Protein AF-A0A832TQK6-F1 (afdb_monomer_lite)

InterPro domains:
  IPR054264 PolB1 binding protein 2 [PF22511] (10-71)

Foldseek 3Di:
DDDPPDPQDPVLLVVLLVVCVVPQKDFPVVSVVVSVVVPRPCSVVSLVVCVVVQQWDDDDRMIGGDDDPPD

Secondary structure (DSSP, 8-state):
---------HHHHHHHHHHHHHHSEEEHHHHHHHHHHTT-S-HHHHHHHHHHTTSEEE-SSEEEEPPPP--

Organism: NCBI:txid111955

pLDDT: mean 90.25, std 16.49, range [38.59, 98.69]

Sequence (71 aa):
MKKVILVVSQEEIEKAEKYFKNVISVGEIIALRELKAIGINNPEEVISKLMEMGVIEKGEGCYNLVRKRSE

Structure (mmCIF, N/CA/C/O backbone):
data_AF-A0A832TQK6-F1
#
_entry.id   AF-A0A832TQK6-F1
#
loop_
_atom_site.group_PDB
_atom_site.id
_atom_site.type_symbol
_atom_site.label_atom_id
_atom_site.label_alt_id
_atom_site.label_comp_id
_atom_site.label_asym_id
_atom_site.label_entity_id
_atom_site.label_seq_id
_atom_site.pdbx_PDB_ins_code
_atom_site.Cartn_x
_atom_site.Cartn_y
_atom_site.Cartn_z
_atom_site.occupancy
_atom_site.B_iso_or_equiv
_atom_site.auth_seq_id
_atom_site.auth_comp_id
_atom_site.auth_asym_id
_atom_site.auth_atom_id
_atom_site.pdbx_PDB_model_num
ATOM 1 N N . MET A 1 1 ? -23.257 -14.342 -5.581 1.00 39.97 1 MET A N 1
ATOM 2 C CA . MET A 1 1 ? -22.092 -14.301 -4.669 1.00 39.97 1 MET A CA 1
ATOM 3 C C . MET A 1 1 ? -22.133 -12.972 -3.929 1.00 39.97 1 MET A C 1
ATOM 5 O O . MET A 1 1 ? -22.127 -11.943 -4.590 1.00 39.97 1 MET A O 1
ATOM 9 N N . LYS A 1 2 ? -22.301 -12.966 -2.600 1.00 38.59 2 LYS A N 1
ATOM 10 C CA . LYS A 1 2 ? -22.295 -11.718 -1.819 1.00 38.59 2 LYS A CA 1
ATOM 11 C C . LYS A 1 2 ? -20.848 -11.228 -1.742 1.00 38.59 2 LYS A C 1
ATOM 13 O O . LYS A 1 2 ? -20.009 -11.940 -1.201 1.00 38.59 2 LYS A O 1
ATOM 18 N N . LYS A 1 3 ? -20.555 -10.061 -2.322 1.00 47.12 3 LYS A N 1
ATOM 19 C CA . LYS A 1 3 ? -19.264 -9.383 -2.163 1.00 47.12 3 LYS A CA 1
ATOM 20 C C . LYS A 1 3 ? -19.167 -9.011 -0.682 1.00 47.12 3 LYS A C 1
ATOM 22 O O . LYS A 1 3 ? -19.941 -8.179 -0.216 1.00 47.12 3 LYS A O 1
ATOM 27 N N . VAL A 1 4 ? -18.327 -9.711 0.075 1.00 46.75 4 VAL A N 1
ATOM 28 C CA . VAL A 1 4 ? -18.026 -9.322 1.453 1.00 46.75 4 VAL A CA 1
ATOM 29 C C . VAL A 1 4 ? -17.281 -7.999 1.340 1.00 46.75 4 VAL A C 1
ATOM 31 O O . VAL A 1 4 ? -16.190 -7.952 0.783 1.00 46.75 4 VAL A O 1
ATOM 34 N N . ILE A 1 5 ? -17.915 -6.907 1.762 1.00 55.00 5 ILE A N 1
ATOM 35 C CA . ILE A 1 5 ? -17.240 -5.619 1.898 1.00 55.00 5 ILE A CA 1
ATOM 36 C C . ILE A 1 5 ? -16.463 -5.724 3.207 1.00 55.00 5 ILE A C 1
ATOM 38 O O . ILE A 1 5 ? -17.017 -5.481 4.278 1.00 55.00 5 ILE A O 1
ATOM 42 N N . LEU A 1 6 ? -15.215 -6.179 3.134 1.00 59.81 6 LEU A N 1
ATOM 43 C CA . LEU A 1 6 ? -14.280 -6.002 4.235 1.00 59.81 6 LEU A CA 1
ATOM 44 C C . LEU A 1 6 ? -13.951 -4.511 4.298 1.00 59.81 6 LEU A C 1
ATOM 46 O O . LEU A 1 6 ? -13.511 -3.896 3.326 1.00 59.81 6 LEU A O 1
ATOM 50 N N . VAL A 1 7 ? -14.288 -3.901 5.430 1.00 76.06 7 VAL A N 1
ATOM 51 C CA . VAL A 1 7 ? -14.012 -2.491 5.682 1.00 76.06 7 VAL A CA 1
ATOM 52 C C . VAL A 1 7 ? -12.531 -2.389 6.024 1.00 76.06 7 VAL A C 1
ATOM 54 O O . VAL A 1 7 ? -12.127 -2.766 7.120 1.00 76.06 7 VAL A O 1
ATOM 57 N N . VAL A 1 8 ? -11.724 -1.911 5.075 1.00 86.19 8 VAL A N 1
ATOM 58 C CA . VAL A 1 8 ? -10.315 -1.586 5.327 1.00 86.19 8 VAL A CA 1
ATOM 59 C C . VAL A 1 8 ? -10.255 -0.456 6.355 1.00 86.19 8 VAL A C 1
ATOM 61 O O . VAL A 1 8 ? -10.968 0.543 6.221 1.00 86.19 8 VAL A O 1
ATOM 64 N N . SER A 1 9 ? -9.430 -0.609 7.389 1.00 93.94 9 SER A N 1
ATOM 65 C CA . SER A 1 9 ? -9.309 0.416 8.424 1.00 93.94 9 SER A CA 1
ATOM 66 C C . SER A 1 9 ? -8.572 1.654 7.901 1.00 93.94 9 SER A C 1
ATOM 68 O O . SER A 1 9 ? -7.617 1.553 7.130 1.00 93.94 9 SER A O 1
ATOM 70 N N . GLN A 1 10 ? -8.990 2.841 8.349 1.00 94.25 10 GLN A N 1
ATOM 71 C CA . GLN A 1 10 ? -8.332 4.097 7.973 1.00 94.25 10 GLN A CA 1
ATOM 72 C C . GLN A 1 10 ? -6.851 4.120 8.399 1.00 94.25 10 GLN A C 1
ATOM 74 O O . GLN A 1 10 ? -6.003 4.617 7.664 1.00 94.25 10 GLN A O 1
ATOM 79 N N . GLU A 1 11 ? -6.524 3.514 9.545 1.00 96.69 11 GLU A N 1
ATOM 80 C CA . GLU A 1 11 ? -5.145 3.390 10.029 1.00 96.69 11 GLU A CA 1
ATOM 81 C C . GLU A 1 11 ? -4.268 2.548 9.084 1.00 96.69 11 GLU A C 1
ATOM 83 O O . GLU A 1 11 ? -3.127 2.917 8.800 1.00 96.69 11 GLU A O 1
ATOM 88 N N . GLU A 1 12 ? -4.780 1.426 8.566 1.00 97.69 12 GLU A N 1
ATOM 89 C CA . GLU A 1 12 ? -4.043 0.595 7.604 1.00 97.69 12 GLU A CA 1
ATOM 90 C C . GLU A 1 12 ? -3.837 1.315 6.267 1.00 97.69 12 GLU A C 1
ATOM 92 O O . GLU A 1 12 ? -2.758 1.196 5.682 1.00 97.69 12 GLU A O 1
ATOM 97 N N . ILE A 1 13 ? -4.822 2.103 5.816 1.00 97.75 13 ILE A N 1
ATOM 98 C CA . ILE A 1 13 ? -4.687 2.955 4.623 1.00 97.75 13 ILE A CA 1
ATOM 99 C C . ILE A 1 13 ? -3.545 3.952 4.829 1.00 97.75 13 ILE A C 1
ATOM 101 O O . ILE A 1 13 ? -2.625 4.002 4.017 1.00 97.75 13 ILE A O 1
ATOM 105 N N . GLU A 1 14 ? -3.545 4.700 5.934 1.00 97.88 14 GLU A N 1
ATOM 106 C CA . GLU A 1 14 ? -2.515 5.706 6.225 1.00 97.88 14 GLU A CA 1
ATOM 107 C C . GLU A 1 14 ? -1.111 5.096 6.352 1.00 97.88 14 GLU A C 1
ATOM 109 O O . GLU A 1 14 ? -0.134 5.655 5.835 1.00 97.88 14 GLU A O 1
ATOM 114 N N . LYS A 1 15 ? -0.995 3.919 6.982 1.00 98.25 15 LYS A N 1
ATOM 115 C CA . LYS A 1 15 ? 0.267 3.162 7.045 1.00 98.25 15 LYS A CA 1
ATOM 116 C C . LYS A 1 15 ? 0.752 2.759 5.656 1.00 98.25 15 LYS A C 1
ATOM 118 O O . LYS A 1 15 ? 1.926 2.971 5.343 1.00 98.25 15 LYS A O 1
ATOM 123 N N . ALA A 1 16 ? -0.131 2.209 4.826 1.00 98.19 16 ALA A N 1
ATOM 124 C CA . ALA A 1 16 ? 0.210 1.789 3.473 1.00 98.19 16 ALA A CA 1
ATOM 125 C C . ALA A 1 16 ? 0.576 2.984 2.578 1.00 98.19 16 ALA A C 1
ATOM 127 O O . ALA A 1 16 ? 1.570 2.926 1.855 1.00 98.19 16 ALA A O 1
ATOM 128 N N . GLU A 1 17 ? -0.143 4.105 2.671 1.00 98.00 17 GLU A N 1
ATOM 129 C CA . GLU A 1 17 ? 0.221 5.332 1.959 1.00 98.00 17 GLU A CA 1
ATOM 130 C C . GLU A 1 17 ? 1.621 5.813 2.341 1.00 98.00 17 GLU A C 1
ATOM 132 O O . GLU A 1 17 ? 2.428 6.148 1.471 1.00 98.00 17 GLU A 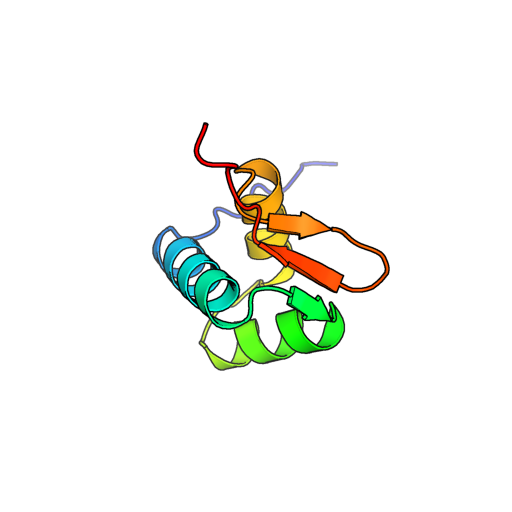O 1
ATOM 137 N N . LYS A 1 18 ? 1.919 5.862 3.645 1.00 98.19 18 LYS A N 1
ATOM 138 C CA . LYS A 1 18 ? 3.240 6.263 4.141 1.00 98.19 18 LYS A CA 1
ATOM 139 C C . LYS A 1 18 ? 4.327 5.329 3.617 1.00 98.19 18 LYS A C 1
ATOM 141 O O . LYS A 1 18 ? 5.391 5.799 3.225 1.00 98.19 18 LYS A O 1
ATOM 146 N N . TYR A 1 19 ? 4.054 4.029 3.584 1.00 98.44 19 TYR A N 1
ATOM 147 C CA . TYR A 1 19 ? 4.948 3.037 3.002 1.00 98.44 19 TYR A CA 1
ATOM 148 C C . TYR A 1 19 ? 5.239 3.324 1.516 1.00 98.44 19 TYR A C 1
ATOM 150 O O . TYR A 1 19 ? 6.404 3.496 1.148 1.00 98.44 19 TYR A O 1
ATOM 158 N N . PHE A 1 20 ? 4.211 3.482 0.675 1.00 98.06 20 PHE A N 1
ATOM 159 C CA . PHE A 1 20 ? 4.397 3.730 -0.762 1.00 98.06 20 PHE A CA 1
ATOM 160 C C . PHE A 1 20 ? 5.045 5.089 -1.069 1.00 98.06 20 PHE A C 1
ATOM 162 O O . PHE A 1 20 ? 5.814 5.198 -2.025 1.00 98.06 20 PHE A O 1
ATOM 169 N N . LYS A 1 21 ? 4.818 6.106 -0.226 1.00 96.38 21 LYS A N 1
ATOM 170 C CA . LYS A 1 21 ? 5.521 7.402 -0.297 1.00 96.38 21 LYS A CA 1
ATOM 171 C C . LYS A 1 21 ? 7.033 7.276 -0.064 1.00 96.38 21 LYS A C 1
ATOM 173 O O . LYS A 1 21 ? 7.779 8.093 -0.595 1.00 96.38 21 LYS A O 1
ATOM 178 N N . ASN A 1 22 ? 7.483 6.262 0.679 1.00 96.88 22 ASN A N 1
ATOM 179 C CA . ASN A 1 22 ? 8.905 6.028 0.947 1.00 96.88 22 ASN A CA 1
ATOM 180 C C . ASN A 1 22 ? 9.579 5.162 -0.123 1.00 96.88 22 ASN A C 1
ATOM 182 O O . ASN A 1 22 ? 10.715 5.442 -0.499 1.00 96.88 22 ASN A O 1
ATOM 186 N N . VAL A 1 23 ? 8.904 4.114 -0.604 1.00 96.25 23 VAL A N 1
ATOM 187 C CA . VAL A 1 23 ? 9.511 3.151 -1.542 1.00 96.25 23 VAL A CA 1
ATOM 188 C C . VAL A 1 23 ? 9.362 3.553 -3.011 1.00 96.25 23 VAL A C 1
ATOM 190 O O . VAL A 1 23 ? 10.183 3.147 -3.825 1.00 96.25 23 VAL A O 1
ATOM 193 N N . ILE A 1 24 ? 8.374 4.395 -3.349 1.00 95.19 24 ILE A N 1
ATOM 194 C CA . ILE A 1 24 ? 8.018 4.880 -4.699 1.00 95.19 24 ILE A CA 1
ATOM 195 C C . ILE A 1 24 ? 7.605 3.779 -5.688 1.00 95.19 24 ILE A C 1
ATOM 197 O O . ILE A 1 24 ? 6.576 3.924 -6.335 1.00 95.19 24 ILE A O 1
ATOM 201 N N . SER A 1 25 ? 8.378 2.706 -5.827 1.00 97.44 25 SER A N 1
ATOM 202 C CA . SER A 1 25 ? 8.099 1.541 -6.662 1.00 97.44 25 SER A CA 1
ATOM 203 C C . SER A 1 25 ? 8.552 0.286 -5.929 1.00 97.44 25 SER A C 1
ATOM 205 O O . SER A 1 25 ? 9.668 0.237 -5.409 1.00 97.44 25 SER A O 1
ATOM 207 N N . VAL A 1 26 ? 7.696 -0.728 -5.865 1.00 98.44 26 VAL A N 1
ATOM 208 C CA . VAL A 1 26 ? 8.013 -1.981 -5.174 1.00 98.44 26 VAL A CA 1
ATOM 209 C C . VAL A 1 26 ? 7.370 -3.177 -5.861 1.00 98.44 26 VAL A C 1
ATOM 211 O O . VAL A 1 26 ? 6.227 -3.117 -6.310 1.00 98.44 26 VAL A O 1
ATOM 214 N N . GLY A 1 27 ? 8.112 -4.283 -5.942 1.00 98.69 27 GLY A N 1
ATOM 215 C CA . GLY A 1 27 ? 7.602 -5.539 -6.487 1.00 98.69 27 GLY A CA 1
ATOM 216 C C . GLY A 1 27 ? 6.439 -6.096 -5.659 1.00 98.69 27 GLY A C 1
ATOM 217 O O . GLY A 1 27 ? 6.455 -6.009 -4.431 1.00 98.69 27 GLY A O 1
ATOM 218 N N . GLU A 1 28 ? 5.454 -6.715 -6.312 1.00 98.50 28 GLU A N 1
ATOM 219 C CA . GLU A 1 28 ? 4.202 -7.159 -5.670 1.00 98.50 28 GLU A CA 1
ATOM 220 C C . GLU A 1 28 ? 4.444 -8.056 -4.448 1.00 98.50 28 GLU A C 1
ATOM 222 O O . GLU A 1 28 ? 3.875 -7.837 -3.381 1.00 98.50 28 GLU A O 1
ATOM 227 N N . ILE A 1 29 ? 5.346 -9.033 -4.579 1.00 98.31 29 ILE A N 1
ATOM 228 C CA . ILE A 1 29 ? 5.673 -9.984 -3.507 1.00 98.31 29 ILE A CA 1
ATOM 229 C C . ILE A 1 29 ? 6.293 -9.268 -2.299 1.00 98.31 29 ILE A C 1
ATOM 231 O O . ILE A 1 29 ? 5.990 -9.606 -1.153 1.00 98.31 29 ILE A O 1
ATOM 235 N N . ILE A 1 30 ? 7.160 -8.284 -2.546 1.00 98.56 30 ILE A N 1
ATOM 236 C CA . ILE A 1 30 ? 7.823 -7.520 -1.485 1.00 98.56 30 ILE A CA 1
ATOM 237 C C . ILE A 1 30 ? 6.812 -6.614 -0.786 1.00 98.56 30 ILE A C 1
ATOM 239 O O . ILE A 1 30 ? 6.745 -6.641 0.441 1.00 98.56 30 ILE A O 1
ATOM 243 N N . ALA A 1 31 ? 5.956 -5.927 -1.546 1.00 98.56 31 ALA A N 1
ATOM 244 C CA . ALA A 1 31 ? 4.907 -5.074 -0.998 1.00 98.56 31 ALA A CA 1
ATOM 245 C C . ALA A 1 31 ? 4.003 -5.845 -0.027 1.00 98.56 31 ALA A C 1
ATOM 247 O O . ALA A 1 31 ? 3.802 -5.419 1.107 1.00 98.56 31 ALA A O 1
ATOM 248 N N . LEU A 1 32 ? 3.520 -7.029 -0.421 1.00 98.56 32 LEU A N 1
ATOM 249 C CA . LEU A 1 32 ? 2.678 -7.859 0.44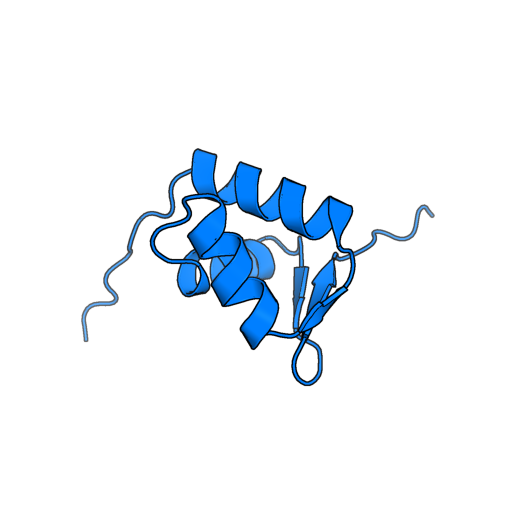8 1.00 98.56 32 LEU A CA 1
ATOM 250 C C . LEU A 1 32 ? 3.395 -8.263 1.743 1.00 98.56 32 LEU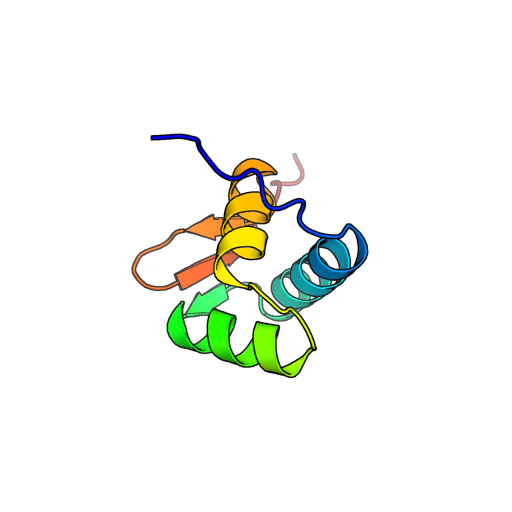 A C 1
ATOM 252 O O . LEU A 1 32 ? 2.797 -8.225 2.820 1.00 98.56 32 LEU A O 1
ATOM 256 N N . ARG A 1 33 ? 4.677 -8.644 1.661 1.00 98.62 33 ARG A N 1
ATOM 257 C CA . ARG A 1 33 ? 5.464 -9.043 2.839 1.00 98.62 33 ARG A CA 1
ATOM 258 C C . ARG A 1 33 ? 5.712 -7.873 3.785 1.00 98.62 33 ARG A C 1
ATOM 260 O O . ARG A 1 33 ? 5.543 -8.034 4.992 1.00 98.62 33 ARG A O 1
ATOM 267 N N . GLU A 1 34 ? 6.106 -6.722 3.257 1.00 98.62 34 GLU A N 1
ATOM 268 C CA . GLU A 1 34 ? 6.442 -5.545 4.062 1.00 98.62 34 GLU A CA 1
ATOM 269 C C . GLU A 1 34 ? 5.199 -4.915 4.694 1.00 98.62 34 GLU A C 1
ATOM 271 O O . GLU A 1 34 ? 5.229 -4.579 5.877 1.00 98.62 34 GLU A O 1
ATOM 276 N N . LEU A 1 35 ? 4.076 -4.853 3.970 1.00 98.56 35 LEU A N 1
ATOM 277 C CA . LEU A 1 35 ? 2.803 -4.380 4.518 1.00 98.56 35 LEU A CA 1
ATOM 278 C C . LEU A 1 35 ? 2.327 -5.265 5.686 1.00 98.56 35 LEU A C 1
ATOM 280 O O . LEU A 1 35 ? 1.934 -4.738 6.729 1.00 98.56 35 LEU A O 1
ATOM 284 N N . LYS A 1 36 ? 2.449 -6.601 5.583 1.00 98.38 36 LYS A N 1
ATOM 285 C CA . LYS A 1 36 ? 2.184 -7.497 6.731 1.00 98.38 36 LYS A CA 1
ATOM 286 C C . LYS A 1 36 ? 3.120 -7.219 7.900 1.00 98.38 36 LYS A C 1
ATOM 288 O O . LYS A 1 36 ? 2.674 -7.183 9.043 1.00 98.38 36 LYS A O 1
ATOM 293 N N . ALA A 1 37 ? 4.406 -7.004 7.627 1.00 98.31 37 ALA A N 1
ATOM 294 C CA . ALA A 1 37 ? 5.402 -6.755 8.667 1.00 98.31 37 ALA A CA 1
ATOM 295 C C . ALA A 1 37 ? 5.140 -5.456 9.453 1.00 98.31 37 ALA A C 1
ATOM 297 O O . ALA A 1 37 ? 5.475 -5.389 10.633 1.00 98.31 37 ALA A O 1
ATOM 298 N N . ILE A 1 38 ? 4.500 -4.453 8.839 1.00 97.75 38 ILE A N 1
ATOM 299 C CA . ILE A 1 38 ? 4.089 -3.206 9.513 1.00 97.75 38 ILE A CA 1
ATOM 300 C C . ILE A 1 38 ? 2.676 -3.269 10.124 1.00 97.75 38 ILE A C 1
ATOM 302 O O . ILE A 1 38 ? 2.144 -2.245 10.562 1.00 97.75 38 ILE A O 1
ATOM 306 N N . GLY A 1 39 ? 2.078 -4.462 10.188 1.00 97.00 39 GLY A N 1
ATOM 307 C CA . GLY A 1 39 ? 0.823 -4.713 10.896 1.00 97.00 39 GLY A CA 1
ATOM 308 C C . GLY A 1 39 ? 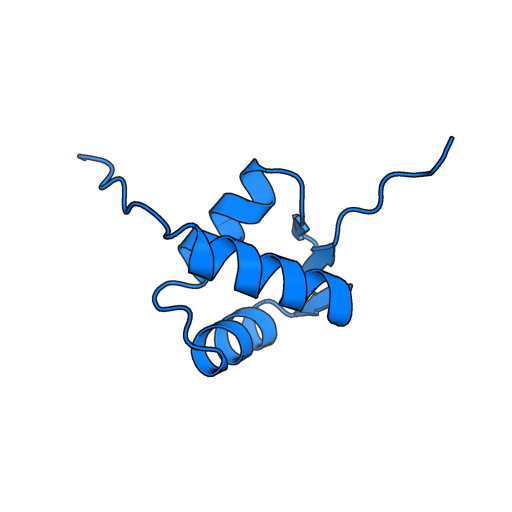-0.445 -4.494 10.073 1.00 97.00 39 GLY A C 1
ATOM 309 O O . GLY A 1 39 ? -1.495 -4.253 10.662 1.00 97.00 39 GLY A O 1
ATOM 310 N N . ILE A 1 40 ? -0.367 -4.556 8.740 1.00 97.81 40 ILE A N 1
ATOM 311 C CA . ILE A 1 40 ? -1.555 -4.566 7.877 1.00 97.81 40 ILE A CA 1
ATOM 312 C C . ILE A 1 40 ? -2.037 -6.008 7.713 1.00 97.81 40 ILE A C 1
ATOM 314 O O . ILE A 1 40 ? -1.300 -6.869 7.226 1.00 97.81 40 ILE A O 1
ATOM 318 N N . ASN A 1 41 ? -3.282 -6.271 8.110 1.00 95.06 41 ASN A N 1
ATOM 319 C CA . ASN A 1 41 ? -3.826 -7.628 8.196 1.00 95.06 41 ASN A CA 1
ATOM 320 C C . ASN A 1 41 ? -4.133 -8.220 6.817 1.00 95.06 41 ASN A C 1
ATOM 322 O O . ASN A 1 41 ? -3.815 -9.383 6.559 1.00 95.06 41 ASN A O 1
ATOM 326 N N . ASN A 1 42 ? -4.718 -7.409 5.928 1.00 96.12 42 ASN A N 1
ATOM 327 C CA . ASN A 1 42 ? -5.076 -7.802 4.565 1.00 96.12 42 ASN A CA 1
ATOM 328 C C . ASN A 1 42 ? -4.469 -6.836 3.527 1.00 96.12 42 ASN A C 1
ATOM 330 O O . ASN A 1 42 ? -5.163 -5.951 3.016 1.00 96.12 42 ASN A O 1
ATOM 334 N N . PRO A 1 43 ? -3.157 -6.950 3.242 1.00 97.50 43 PRO A N 1
ATOM 335 C CA . PRO A 1 43 ? -2.468 -6.043 2.328 1.00 97.50 43 PRO A CA 1
ATOM 336 C C . PRO A 1 43 ? -3.096 -5.971 0.941 1.00 97.50 43 PRO A C 1
ATOM 338 O O . PRO A 1 43 ? -3.110 -4.902 0.343 1.00 97.50 43 PRO A O 1
ATOM 341 N N . GLU A 1 44 ? -3.614 -7.083 0.428 1.00 97.31 44 GLU A N 1
ATOM 342 C CA . GLU A 1 44 ? -4.226 -7.180 -0.893 1.00 97.31 44 GLU A CA 1
ATOM 343 C C . GLU A 1 44 ? -5.431 -6.235 -1.021 1.00 97.31 44 GLU A C 1
ATOM 345 O O . GLU A 1 44 ? -5.548 -5.502 -2.006 1.00 97.31 44 GLU A O 1
ATOM 350 N N . GLU A 1 45 ? -6.295 -6.190 -0.004 1.00 96.75 45 GLU A N 1
ATOM 351 C CA . GLU A 1 45 ? -7.442 -5.275 0.027 1.00 96.75 45 GLU A CA 1
ATOM 352 C C . GLU A 1 45 ? -7.015 -3.819 0.195 1.00 96.75 45 GLU A C 1
ATOM 354 O O . GLU A 1 45 ? -7.572 -2.935 -0.456 1.00 96.75 45 GLU A O 1
ATOM 359 N N . VAL A 1 46 ? -5.996 -3.561 1.016 1.00 98.00 46 VAL A N 1
ATOM 360 C CA . VAL A 1 46 ? -5.470 -2.204 1.222 1.00 98.00 46 VAL A CA 1
ATOM 361 C C . VAL A 1 46 ? -4.822 -1.677 -0.057 1.00 98.00 46 VAL A C 1
ATOM 363 O O . VAL A 1 46 ? -5.088 -0.548 -0.459 1.00 98.00 46 VAL A O 1
ATOM 366 N N . ILE A 1 47 ? -4.040 -2.502 -0.755 1.00 98.19 47 ILE A N 1
ATOM 367 C CA . ILE A 1 47 ? -3.466 -2.176 -2.066 1.00 98.19 47 ILE A CA 1
ATOM 368 C C . ILE A 1 47 ? -4.578 -1.919 -3.085 1.00 98.19 47 ILE A C 1
ATOM 370 O O . ILE A 1 47 ? -4.537 -0.902 -3.779 1.00 98.19 47 ILE A O 1
ATOM 374 N N . SER A 1 48 ? -5.598 -2.785 -3.148 1.00 97.44 48 SER A N 1
ATOM 375 C CA . SER A 1 48 ? -6.769 -2.558 -4.004 1.00 97.44 48 SER A CA 1
ATOM 376 C C . SER A 1 48 ? -7.417 -1.209 -3.703 1.00 97.44 48 SER A C 1
ATOM 378 O O . SER A 1 48 ? -7.740 -0.461 -4.625 1.00 97.44 48 SER A O 1
ATOM 380 N N . LYS A 1 49 ? -7.545 -0.855 -2.421 1.00 96.94 49 LYS A N 1
ATOM 381 C CA . LYS A 1 49 ? -8.130 0.417 -2.007 1.00 96.94 49 LYS A CA 1
ATOM 382 C C . LYS A 1 49 ? -7.276 1.620 -2.407 1.00 96.94 49 LYS A C 1
ATOM 384 O O . LYS A 1 49 ? -7.816 2.611 -2.891 1.00 96.94 49 LYS A O 1
ATOM 389 N N . LEU A 1 50 ? -5.955 1.532 -2.258 1.00 97.44 50 LEU A N 1
ATOM 390 C CA . LEU A 1 50 ? -5.033 2.587 -2.686 1.00 97.44 50 LEU A CA 1
ATOM 391 C C . LEU A 1 50 ? -5.026 2.782 -4.208 1.00 97.44 50 LEU A C 1
ATOM 393 O O . LEU A 1 50 ? -4.903 3.919 -4.667 1.00 97.44 50 LEU A O 1
ATOM 397 N N . MET A 1 51 ? -5.197 1.706 -4.985 1.00 97.44 51 MET A N 1
ATOM 398 C CA . MET A 1 51 ? -5.388 1.792 -6.438 1.00 97.44 51 MET A CA 1
ATOM 399 C C . MET A 1 51 ? -6.711 2.481 -6.792 1.00 97.44 51 MET A C 1
ATOM 401 O O . MET A 1 51 ? -6.720 3.385 -7.623 1.00 97.44 51 MET A O 1
ATOM 405 N N . GLU A 1 52 ? -7.817 2.125 -6.127 1.00 96.50 52 GLU A N 1
ATOM 406 C CA . GLU A 1 52 ? -9.112 2.811 -6.300 1.00 96.50 52 GLU A CA 1
ATOM 407 C C . GLU A 1 52 ? -9.030 4.312 -5.974 1.00 96.50 52 GLU A C 1
ATOM 409 O O . GLU A 1 52 ? -9.687 5.125 -6.621 1.00 96.50 52 GLU A O 1
ATOM 414 N N . MET A 1 53 ? -8.226 4.685 -4.973 1.00 95.56 53 MET A N 1
ATOM 415 C CA . MET A 1 53 ? -7.995 6.077 -4.568 1.00 95.56 53 MET A CA 1
ATOM 416 C C . MET A 1 53 ? -7.028 6.832 -5.494 1.00 95.56 53 MET A C 1
ATOM 418 O O . MET A 1 53 ? -6.853 8.040 -5.330 1.00 95.56 53 MET A O 1
ATOM 422 N N . GLY A 1 54 ? -6.380 6.149 -6.443 1.00 96.44 54 GLY A N 1
ATOM 423 C CA . GLY A 1 54 ? -5.374 6.741 -7.326 1.00 96.44 54 GLY A CA 1
ATOM 424 C C . GLY A 1 54 ? -4.080 7.139 -6.610 1.00 96.44 54 GLY A C 1
ATOM 425 O O . GLY A 1 54 ? -3.364 8.017 -7.086 1.00 96.44 54 GLY A O 1
ATOM 426 N N . VAL A 1 55 ? -3.785 6.532 -5.456 1.00 97.06 55 VAL A N 1
ATOM 427 C CA . VAL A 1 55 ? -2.531 6.761 -4.718 1.00 97.06 55 VAL A CA 1
ATOM 428 C C . VAL A 1 55 ? -1.391 5.969 -5.347 1.00 97.06 55 VAL A C 1
ATOM 430 O O . VAL A 1 55 ? -0.267 6.462 -5.446 1.00 97.06 55 VAL A O 1
ATOM 433 N N . ILE A 1 56 ? -1.683 4.741 -5.774 1.00 98.25 56 ILE A N 1
ATOM 434 C CA . ILE A 1 56 ? -0.736 3.859 -6.452 1.00 98.25 56 ILE A CA 1
ATOM 435 C C . ILE A 1 56 ? -1.349 3.297 -7.733 1.00 98.25 56 ILE A C 1
ATOM 437 O O . ILE A 1 56 ? -2.567 3.228 -7.877 1.00 98.25 56 ILE A O 1
ATOM 441 N N . GLU A 1 57 ? -0.494 2.850 -8.638 1.00 98.06 57 GLU A N 1
ATOM 442 C CA . GLU A 1 57 ? -0.854 2.158 -9.870 1.00 98.06 57 GLU A CA 1
ATOM 443 C C . GLU A 1 57 ? -0.099 0.832 -9.981 1.00 98.06 57 GLU A C 1
ATOM 445 O O . GLU A 1 57 ? 0.968 0.648 -9.387 1.00 98.06 57 GLU A O 1
ATOM 450 N N . LYS A 1 58 ? -0.660 -0.107 -10.744 1.00 97.81 58 LYS A N 1
ATOM 451 C CA . LYS A 1 58 ? -0.047 -1.411 -10.995 1.00 97.81 58 LYS A CA 1
ATOM 452 C C . LYS A 1 58 ? 0.770 -1.370 -12.288 1.00 97.81 58 LYS A C 1
ATOM 454 O O . LYS A 1 58 ? 0.225 -1.076 -13.348 1.00 97.81 58 LYS A O 1
ATOM 459 N N . GLY A 1 59 ? 2.060 -1.678 -12.185 1.00 95.38 59 GLY A N 1
ATOM 460 C CA . GLY A 1 59 ? 2.935 -1.976 -13.319 1.00 95.38 59 GLY A CA 1
ATOM 461 C C . GLY A 1 59 ? 3.045 -3.483 -13.570 1.00 95.38 59 GLY A C 1
ATOM 462 O O . GLY A 1 59 ? 2.285 -4.283 -13.022 1.00 95.38 59 GLY A O 1
ATOM 463 N N . GLU A 1 60 ? 4.018 -3.897 -14.381 1.00 95.56 60 GLU A N 1
ATOM 464 C CA . GLU A 1 60 ? 4.320 -5.319 -14.569 1.00 95.56 60 GLU A CA 1
ATOM 465 C C . GLU A 1 60 ? 5.092 -5.859 -13.356 1.00 95.56 60 GLU A C 1
ATOM 467 O O . GLU A 1 60 ? 6.281 -5.597 -13.183 1.00 95.56 60 GLU A O 1
ATOM 472 N N . GLY A 1 61 ? 4.396 -6.583 -12.474 1.00 96.50 61 GLY A N 1
ATOM 473 C CA . GLY A 1 61 ? 4.995 -7.193 -11.285 1.00 96.50 61 GLY A CA 1
ATOM 474 C C . GLY A 1 61 ? 5.335 -6.210 -10.160 1.00 96.50 61 GLY A C 1
ATOM 475 O O . GLY A 1 61 ? 6.022 -6.595 -9.208 1.00 96.50 61 GLY A O 1
ATOM 476 N N . CYS A 1 62 ? 4.866 -4.959 -10.229 1.00 97.94 62 CYS A N 1
ATOM 477 C CA . CYS A 1 62 ? 5.134 -3.928 -9.228 1.00 97.94 62 CYS A CA 1
ATOM 478 C C . CYS A 1 62 ? 3.947 -2.985 -8.983 1.00 97.94 62 CYS A C 1
ATOM 480 O O . CYS A 1 62 ? 3.023 -2.875 -9.791 1.00 97.94 62 CYS A O 1
ATOM 482 N N . TYR A 1 63 ? 4.011 -2.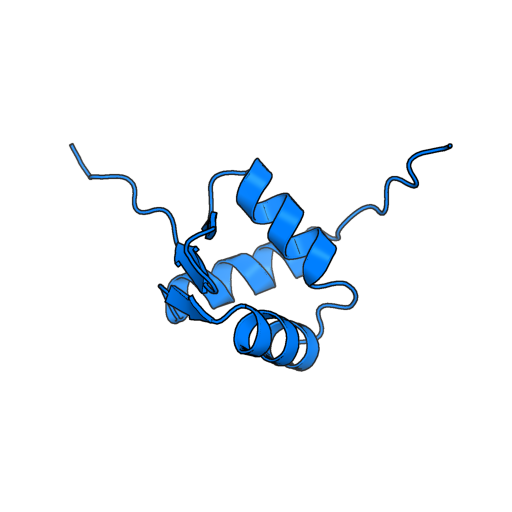272 -7.862 1.00 98.56 63 TYR A N 1
ATOM 483 C CA . TYR A 1 63 ? 3.147 -1.145 -7.529 1.00 98.56 63 TYR A CA 1
ATOM 484 C C . TYR A 1 63 ? 3.974 0.139 -7.501 1.00 98.56 63 TYR A C 1
ATOM 486 O O . TYR A 1 63 ? 5.048 0.165 -6.894 1.00 98.56 63 TYR A O 1
ATOM 494 N N . ASN A 1 64 ? 3.468 1.198 -8.127 1.00 98.19 64 ASN A N 1
ATOM 495 C CA . ASN A 1 64 ? 4.127 2.499 -8.222 1.00 98.19 64 ASN A CA 1
ATOM 496 C C . ASN A 1 64 ? 3.275 3.579 -7.558 1.00 98.19 64 ASN A C 1
ATOM 498 O O . ASN A 1 64 ? 2.064 3.612 -7.744 1.00 98.19 64 ASN A O 1
ATOM 502 N N . LEU A 1 65 ? 3.899 4.489 -6.816 1.00 97.75 65 LEU A N 1
ATOM 503 C CA . LEU A 1 65 ? 3.250 5.689 -6.300 1.00 97.75 65 LEU A CA 1
ATOM 504 C C . LEU A 1 65 ? 2.894 6.622 -7.462 1.00 97.75 65 LEU A C 1
ATOM 506 O O . LEU A 1 65 ? 3.774 7.043 -8.219 1.00 97.75 65 LEU A O 1
ATOM 510 N N . VAL A 1 66 ? 1.625 7.012 -7.553 1.00 96.38 66 VAL A N 1
ATOM 511 C CA . VAL A 1 66 ? 1.166 7.991 -8.539 1.00 96.38 66 VAL A CA 1
ATOM 512 C C . VAL A 1 66 ? 1.732 9.358 -8.167 1.00 96.38 66 VAL A C 1
ATOM 514 O O . VAL A 1 66 ? 1.438 9.924 -7.112 1.00 96.38 66 VAL A O 1
ATOM 517 N N . ARG A 1 67 ? 2.555 9.923 -9.051 1.00 85.19 67 ARG A N 1
ATOM 518 C CA . ARG A 1 67 ? 3.021 11.306 -8.929 1.00 85.19 67 ARG A CA 1
ATOM 519 C C . ARG A 1 67 ? 2.077 12.199 -9.717 1.00 85.19 67 ARG A C 1
ATOM 521 O O . ARG A 1 67 ? 1.995 12.081 -10.936 1.00 85.19 67 ARG A O 1
ATOM 528 N N . LYS A 1 68 ? 1.412 13.143 -9.047 1.00 69.44 68 LYS A N 1
ATOM 529 C CA . LYS A 1 68 ? 0.850 14.287 -9.770 1.00 69.44 68 LYS A CA 1
ATOM 530 C C . LYS A 1 68 ? 2.024 15.047 -10.384 1.00 69.44 68 LYS A C 1
ATOM 532 O O . LYS A 1 68 ? 2.943 15.428 -9.659 1.00 69.44 68 LYS A O 1
ATOM 537 N N . ARG A 1 69 ? 2.021 15.243 -11.706 1.00 52.94 69 ARG A N 1
ATOM 538 C CA . ARG A 1 69 ? 2.842 16.304 -12.296 1.00 52.94 69 ARG A CA 1
ATOM 539 C C . ARG A 1 69 ? 2.365 17.600 -11.652 1.00 52.94 69 ARG A C 1
ATOM 541 O O . ARG A 1 69 ? 1.184 17.915 -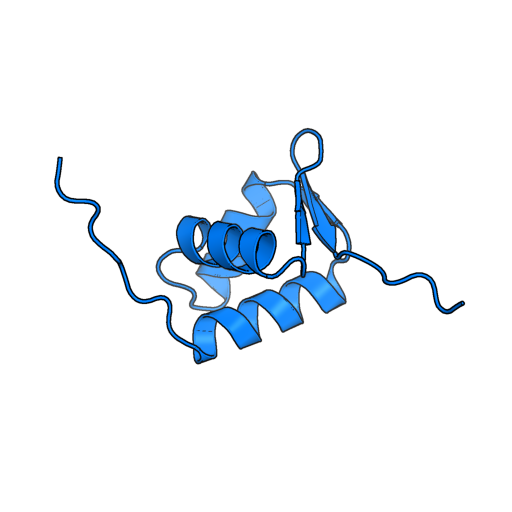11.746 1.00 52.94 69 ARG A O 1
ATOM 548 N N . SER A 1 70 ? 3.255 18.291 -10.949 1.00 56.00 70 SER A N 1
ATOM 549 C CA . SER A 1 70 ? 3.064 19.715 -10.708 1.00 56.00 70 SER A CA 1
ATOM 550 C C . SER A 1 70 ? 3.004 20.358 -12.091 1.00 56.00 70 SER A C 1
ATOM 552 O O . SER A 1 70 ? 3.986 20.271 -12.832 1.00 56.00 70 SER A O 1
ATOM 554 N N . GLU A 1 71 ? 1.831 20.852 -12.477 1.00 46.50 71 GLU A N 1
ATOM 555 C CA . GLU A 1 71 ? 1.707 21.800 -13.588 1.00 46.50 71 GLU A CA 1
ATOM 556 C C . GLU A 1 71 ? 2.389 23.121 -13.220 1.00 46.50 71 GLU A C 1
ATOM 558 O O . GLU A 1 71 ? 2.349 23.492 -12.020 1.00 46.50 71 GLU A O 1
#

Radius of gyration: 12.28 Å; chains: 1; bounding box: 32×36×26 Å